Protein AF-A0A3D3NTH1-F1 (afdb_monomer)

pLDDT: mean 88.34, std 8.54, range [49.28, 98.31]

Mean predicted aligned error: 6.74 Å

Solvent-accessible surface area (backbone atoms only — not comparable to full-atom values): 7329 Å² total; per-residue (Å²): 128,81,81,64,74,88,70,95,68,83,82,54,70,67,60,56,52,54,51,52,52,52,51,51,54,54,51,60,70,47,52,88,74,62,75,96,69,51,78,67,55,58,74,70,55,87,73,82,50,80,86,48,47,67,55,51,53,51,51,55,54,50,38,74,74,37,64,92,75,52,58,93,87,61,62,63,66,60,53,51,52,52,50,50,54,50,56,56,49,50,55,52,52,54,52,52,50,57,51,50,51,54,55,47,50,56,53,50,53,55,51,54,33,55,52,63,74,77,108

Radius of gyration: 22.85 Å; Cα contacts (8 Å, |Δi|>4): 18; chains: 1; bounding box: 52×38×61 Å

Secondary structure (DSSP, 8-state):
-----S---PPPHHHHHHHHHHHHHHHHHHGGG-----HHHHHHS----HHHHHHHHHHHHHHHH-GGGS-TT--HHHHHHHHHHHHHHHHHHHHHHHHHHHHHHHHHHHHHHHHHH--

Structure (mmCIF, N/CA/C/O backbone):
data_AF-A0A3D3NTH1-F1
#
_entry.id   AF-A0A3D3NTH1-F1
#
loop_
_atom_site.group_PDB
_atom_site.id
_atom_site.type_symbol
_atom_site.label_atom_id
_atom_site.label_alt_id
_atom_site.label_comp_id
_atom_site.label_asym_id
_atom_site.label_entity_id
_atom_site.label_seq_id
_atom_site.pdbx_PDB_ins_code
_atom_site.Cartn_x
_atom_site.Cartn_y
_atom_site.Cartn_z
_atom_site.occupancy
_atom_site.B_iso_or_equiv
_atom_site.auth_seq_id
_atom_site.auth_comp_id
_atom_site.auth_asym_id
_atom_site.auth_atom_id
_atom_site.pdbx_PDB_model_num
ATO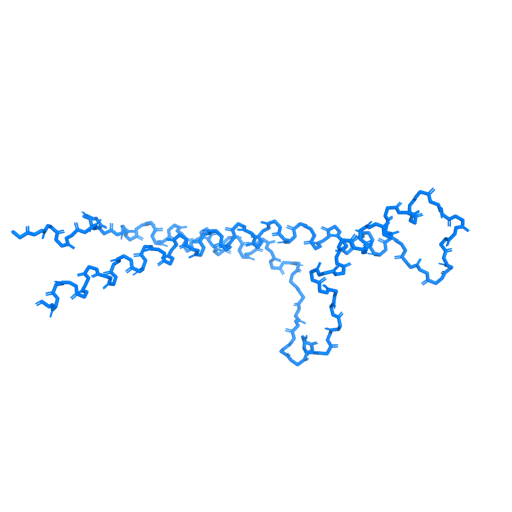M 1 N N . MET A 1 1 ? -26.630 24.682 25.381 1.00 49.28 1 MET A N 1
ATOM 2 C CA . MET A 1 1 ? -25.188 24.402 25.213 1.00 49.28 1 MET A CA 1
ATOM 3 C C . MET A 1 1 ? -24.987 23.919 23.786 1.00 49.28 1 MET A C 1
ATOM 5 O O . MET A 1 1 ? -25.920 23.298 23.280 1.00 49.28 1 MET A O 1
ATOM 9 N N . PRO A 1 2 ? -23.879 24.248 23.103 1.00 53.44 2 PRO A N 1
ATOM 10 C CA . PRO A 1 2 ? -23.610 23.666 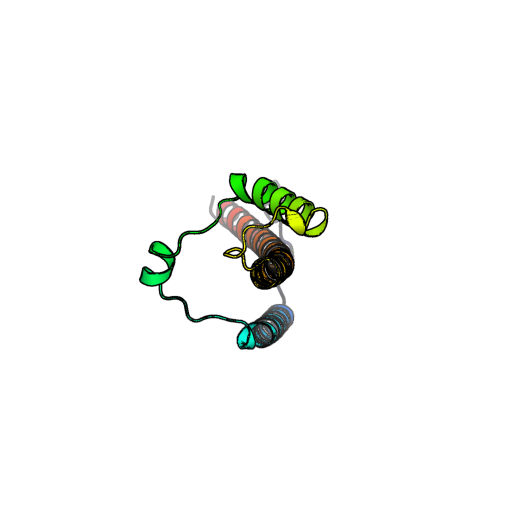21.792 1.00 53.44 2 PRO A CA 1
ATOM 11 C C . PRO A 1 2 ? -23.544 22.145 21.954 1.00 53.44 2 PRO A C 1
ATOM 13 O O . PRO A 1 2 ? -23.069 21.668 22.981 1.00 53.44 2 PRO A O 1
ATOM 16 N N . ASN A 1 3 ? -24.060 21.384 20.993 1.00 60.72 3 ASN A N 1
ATOM 17 C CA . ASN A 1 3 ? -23.986 19.930 21.055 1.00 60.72 3 ASN A CA 1
ATOM 18 C C . ASN A 1 3 ? -22.504 19.519 20.969 1.00 60.72 3 ASN A C 1
ATOM 20 O O . ASN A 1 3 ? -21.870 19.757 19.943 1.00 60.72 3 ASN A O 1
ATOM 24 N N . HIS A 1 4 ? -21.941 19.003 22.066 1.00 68.06 4 HIS A N 1
ATOM 25 C CA . HIS A 1 4 ? -20.542 18.557 22.129 1.00 68.06 4 HIS A CA 1
ATOM 26 C C . HIS A 1 4 ? -20.337 17.206 21.432 1.00 68.06 4 HIS A C 1
ATOM 28 O O . HIS A 1 4 ? -19.195 16.823 21.199 1.00 68.06 4 HIS A O 1
ATOM 34 N N . ASP A 1 5 ? -21.433 16.527 21.082 1.00 75.12 5 ASP A N 1
ATOM 35 C CA . ASP A 1 5 ? -21.421 15.258 20.371 1.00 75.12 5 ASP A CA 1
ATOM 36 C C . ASP A 1 5 ? -21.375 15.471 18.854 1.00 75.12 5 ASP A C 1
ATOM 38 O O . ASP A 1 5 ? -22.372 15.857 18.232 1.00 75.12 5 ASP A O 1
ATOM 42 N N . ARG A 1 6 ? -20.205 15.228 18.255 1.00 77.00 6 ARG A N 1
ATOM 43 C CA . ARG A 1 6 ? -20.029 15.175 16.799 1.00 77.00 6 ARG A CA 1
ATOM 44 C C . ARG A 1 6 ? -20.149 13.742 16.272 1.00 77.00 6 ARG A C 1
ATOM 46 O O . ARG A 1 6 ? -20.244 13.574 15.055 1.00 77.00 6 ARG A O 1
ATOM 53 N N . ILE A 1 7 ? -20.147 12.729 17.145 1.00 78.56 7 ILE A N 1
ATOM 54 C CA . ILE A 1 7 ? -20.133 11.303 16.797 1.00 78.56 7 ILE A CA 1
ATOM 55 C C . ILE A 1 7 ? -21.260 10.569 17.529 1.00 78.56 7 ILE A C 1
ATOM 57 O O . ILE A 1 7 ? -21.072 9.966 18.581 1.00 78.56 7 ILE A O 1
ATOM 61 N N . SER A 1 8 ? -22.428 10.501 16.898 1.00 68.81 8 SER A N 1
ATOM 62 C CA . SER A 1 8 ? -23.610 9.898 17.526 1.00 68.81 8 SER A CA 1
ATOM 63 C C . SER A 1 8 ? -23.712 8.367 17.392 1.00 68.81 8 SER A C 1
ATOM 65 O O . SER A 1 8 ? -24.790 7.808 17.596 1.00 68.81 8 SER A O 1
ATOM 67 N N . SER A 1 9 ? -22.634 7.661 17.022 1.00 80.31 9 SER A N 1
ATOM 68 C CA . SER A 1 9 ? -22.656 6.198 16.865 1.00 80.31 9 SER A CA 1
ATOM 69 C C . SER A 1 9 ? -21.323 5.528 17.189 1.00 80.31 9 SER A C 1
ATOM 71 O O . SER A 1 9 ? -20.278 5.929 16.678 1.00 80.31 9 SER A O 1
ATOM 73 N N . GLU A 1 10 ? -21.385 4.441 17.952 1.00 89.00 10 GLU A N 1
ATOM 74 C CA . GLU A 1 10 ? -20.257 3.536 18.170 1.00 89.00 10 GLU A CA 1
ATOM 75 C C . GLU A 1 10 ? -19.983 2.669 16.933 1.00 89.00 10 GLU A C 1
ATOM 77 O O . GLU A 1 10 ? -20.892 2.342 16.165 1.00 89.00 10 GLU A O 1
ATOM 82 N N . ILE A 1 11 ? -18.725 2.256 16.754 1.00 91.81 11 ILE A N 1
ATOM 83 C CA . ILE A 1 11 ? -18.352 1.292 15.713 1.00 91.81 11 ILE A CA 1
ATOM 84 C C . ILE A 1 11 ? -18.782 -0.107 16.181 1.00 91.81 11 ILE A C 1
ATOM 86 O O . ILE A 1 11 ? -18.264 -0.582 17.195 1.00 91.81 11 ILE A O 1
ATOM 90 N N . PRO A 1 12 ? -19.678 -0.810 15.460 1.00 96.44 12 PRO A N 1
ATOM 91 C CA . PRO A 1 12 ? -20.106 -2.145 15.861 1.00 96.44 12 PRO A CA 1
ATOM 92 C C . PRO A 1 12 ? -18.938 -3.136 15.885 1.00 96.44 12 PRO A C 1
ATOM 94 O O . PRO A 1 12 ? -18.101 -3.134 14.981 1.00 96.44 12 PRO A O 1
ATOM 97 N N . ALA A 1 13 ? -18.931 -4.054 16.857 1.00 96.12 13 ALA A N 1
ATOM 98 C CA . ALA A 1 13 ? -17.877 -5.066 16.990 1.00 96.12 13 ALA A CA 1
ATOM 99 C C . ALA A 1 13 ? -17.665 -5.883 15.700 1.00 96.12 13 ALA A C 1
ATOM 101 O O . ALA A 1 13 ? -16.527 -6.143 15.319 1.00 96.12 13 ALA A O 1
ATOM 102 N N . GLN A 1 14 ? -18.748 -6.203 14.980 1.00 96.50 14 GLN A N 1
ATOM 103 C CA . GLN A 1 14 ? -18.671 -6.913 13.701 1.00 96.50 14 GLN A CA 1
ATOM 104 C C . GLN A 1 14 ? -17.860 -6.144 12.646 1.00 96.50 14 GLN A C 1
ATOM 106 O O . GLN A 1 14 ? -17.097 -6.754 11.908 1.00 96.50 14 GLN A O 1
ATOM 111 N N . VAL A 1 15 ? -17.964 -4.810 12.601 1.00 96.81 15 VAL A N 1
ATOM 112 C CA . VAL A 1 15 ? -17.200 -3.981 11.651 1.00 96.81 15 VAL A CA 1
ATOM 113 C C . VAL A 1 15 ? -15.703 -4.056 11.951 1.00 96.81 15 VAL A C 1
ATOM 115 O O . VAL A 1 15 ? -14.897 -4.131 11.027 1.00 96.81 15 VAL A O 1
ATOM 118 N N . ILE A 1 16 ? -15.325 -4.082 13.233 1.00 96.75 16 ILE A N 1
ATOM 119 C CA . ILE A 1 16 ? -13.927 -4.240 13.661 1.00 96.75 16 ILE A CA 1
ATOM 120 C C . ILE A 1 16 ? -13.404 -5.625 13.264 1.00 96.75 16 ILE A C 1
ATOM 122 O O . ILE A 1 16 ? -12.308 -5.735 12.714 1.00 96.75 16 ILE A O 1
ATOM 126 N N . THR A 1 17 ? -14.191 -6.679 13.507 1.00 98.31 17 THR A N 1
ATOM 127 C CA . THR A 1 17 ? -13.852 -8.046 13.093 1.00 98.31 17 THR A CA 1
ATOM 128 C C . THR A 1 17 ? -13.654 -8.134 11.581 1.00 98.31 17 THR A C 1
ATOM 130 O O . THR A 1 17 ? -12.593 -8.569 11.140 1.00 98.31 17 THR A O 1
ATOM 133 N N . ASP A 1 18 ? -14.616 -7.651 10.794 1.00 98.19 18 ASP A N 1
ATOM 134 C C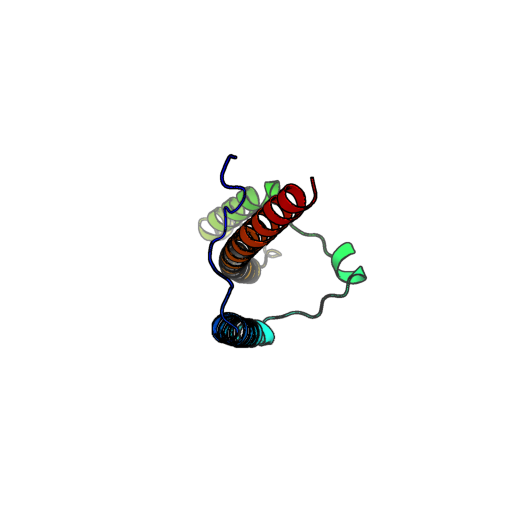A . ASP A 1 18 ? -14.557 -7.691 9.331 1.00 98.19 18 ASP A CA 1
ATOM 135 C C . ASP A 1 18 ? -13.365 -6.896 8.784 1.00 98.19 18 ASP A C 1
ATOM 137 O O . ASP A 1 18 ? -12.703 -7.336 7.842 1.00 98.19 18 ASP A O 1
ATOM 141 N N . PHE A 1 19 ? -13.069 -5.731 9.370 1.00 97.38 19 PHE A N 1
ATOM 142 C CA . PHE A 1 19 ? -11.908 -4.928 8.991 1.00 97.38 19 PHE A CA 1
ATOM 143 C C . PHE A 1 19 ? -10.601 -5.694 9.220 1.00 97.38 19 PHE A C 1
ATOM 145 O O . PHE A 1 19 ? -9.772 -5.776 8.314 1.00 97.38 19 PHE A O 1
ATOM 152 N N . ASN A 1 20 ? -10.436 -6.300 10.399 1.00 97.62 20 ASN A N 1
ATOM 153 C CA . ASN A 1 20 ? -9.237 -7.065 10.736 1.00 97.62 20 ASN A CA 1
ATOM 154 C C . ASN A 1 20 ? -9.072 -8.301 9.845 1.00 97.62 20 ASN A C 1
ATOM 156 O O . ASN A 1 20 ? -7.962 -8.576 9.394 1.00 97.62 20 ASN A O 1
ATOM 160 N N . THR A 1 21 ? -10.161 -9.014 9.545 1.00 98.31 21 THR A N 1
ATOM 161 C CA . THR A 1 21 ? -10.137 -10.153 8.617 1.00 98.31 21 THR A CA 1
ATOM 162 C C . THR A 1 21 ? -9.678 -9.717 7.229 1.00 98.31 21 THR A C 1
ATOM 164 O O . THR A 1 21 ? -8.735 -10.290 6.691 1.00 98.31 21 THR A O 1
ATOM 167 N N . LYS A 1 22 ? -10.267 -8.652 6.675 1.00 97.81 22 LYS A N 1
ATOM 168 C CA . LYS A 1 22 ? -9.899 -8.152 5.341 1.00 97.81 22 LYS A CA 1
ATOM 169 C C . LYS A 1 22 ? -8.473 -7.618 5.285 1.00 97.81 22 LYS A C 1
ATOM 171 O O . LYS A 1 22 ? -7.797 -7.788 4.275 1.00 97.81 22 LYS A O 1
ATOM 176 N N . LEU A 1 23 ? -8.004 -6.978 6.357 1.00 96.50 23 LEU A N 1
ATOM 177 C CA . LEU A 1 23 ? -6.618 -6.533 6.447 1.00 96.50 23 LEU A CA 1
ATOM 178 C C . LEU A 1 23 ? -5.661 -7.730 6.466 1.00 96.50 23 LEU A C 1
ATOM 180 O O . LEU A 1 23 ? -4.675 -7.722 5.736 1.00 96.50 23 LEU A O 1
ATOM 184 N N . ALA A 1 24 ? -5.963 -8.772 7.242 1.00 97.50 24 ALA A N 1
ATOM 185 C CA . ALA A 1 24 ? -5.155 -9.988 7.278 1.00 97.50 24 ALA A CA 1
ATOM 186 C C . ALA A 1 24 ? -5.108 -10.689 5.910 1.00 97.50 24 ALA A C 1
ATOM 188 O O . ALA A 1 24 ? -4.036 -11.092 5.465 1.00 97.50 24 ALA A O 1
ATOM 189 N N . GLU A 1 25 ? -6.242 -10.775 5.210 1.00 97.62 25 GLU A N 1
ATOM 190 C CA . GLU A 1 25 ? -6.313 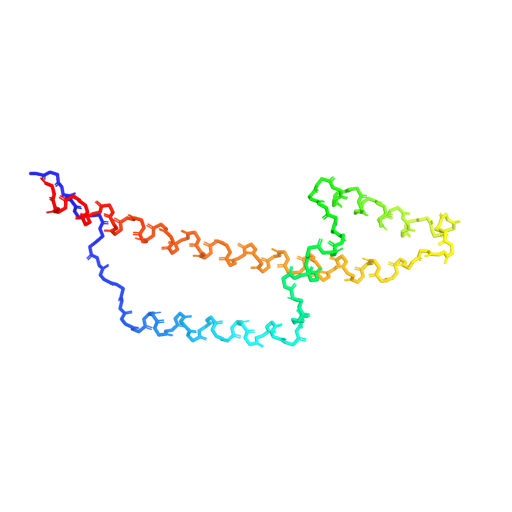-11.302 3.843 1.00 97.62 25 GLU A CA 1
ATOM 191 C C . GLU A 1 25 ? -5.479 -10.464 2.862 1.00 97.62 25 GLU A C 1
ATOM 193 O O . GLU A 1 25 ? -4.726 -11.019 2.064 1.00 97.62 25 GLU A O 1
ATOM 198 N N . ALA A 1 26 ? -5.551 -9.131 2.943 1.00 96.19 26 ALA A N 1
ATOM 199 C CA . ALA A 1 26 ? -4.755 -8.239 2.101 1.00 96.19 26 ALA A CA 1
ATOM 200 C C . ALA A 1 26 ? -3.245 -8.386 2.356 1.00 96.19 26 ALA A C 1
ATOM 202 O O . ALA A 1 26 ? -2.464 -8.419 1.405 1.00 96.19 26 ALA A O 1
ATOM 203 N N . LEU A 1 27 ? -2.836 -8.517 3.621 1.00 94.62 27 LEU A N 1
ATOM 204 C CA . LEU A 1 27 ? -1.440 -8.764 3.990 1.00 94.62 27 LEU A CA 1
ATOM 205 C C . LEU A 1 27 ? -0.960 -10.141 3.498 1.00 94.62 27 LEU A C 1
ATOM 207 O O . LEU A 1 27 ? 0.143 -10.258 2.969 1.00 94.62 27 LEU A O 1
ATOM 211 N N . ALA A 1 28 ? -1.804 -11.172 3.571 1.00 96.69 28 ALA A N 1
ATOM 212 C CA . ALA A 1 28 ? -1.474 -12.497 3.047 1.00 96.69 28 ALA A CA 1
ATOM 213 C C . ALA A 1 28 ? -1.250 -12.502 1.520 1.00 96.69 28 ALA A C 1
ATOM 215 O O . ALA A 1 28 ? -0.442 -13.283 1.022 1.00 96.69 28 ALA A O 1
ATOM 216 N N . LEU A 1 29 ? -1.924 -11.621 0.768 1.00 95.69 29 LEU A N 1
ATOM 217 C CA . LEU A 1 29 ? -1.733 -11.493 -0.684 1.00 95.69 29 LEU A CA 1
ATOM 218 C C . LEU A 1 29 ? -0.377 -10.885 -1.063 1.00 95.69 29 LEU A C 1
ATOM 220 O O . LEU A 1 29 ? 0.169 -11.235 -2.110 1.00 95.69 29 LEU A O 1
ATOM 224 N N . ILE A 1 30 ? 0.156 -9.969 -0.249 1.00 93.19 30 ILE A N 1
ATOM 225 C CA . ILE A 1 30 ? 1.447 -9.319 -0.528 1.00 93.19 30 ILE A CA 1
ATOM 226 C C . ILE A 1 30 ? 2.634 -10.122 0.005 1.00 93.19 30 ILE A C 1
ATOM 228 O O . ILE A 1 30 ? 3.725 -10.002 -0.548 1.00 93.19 30 ILE A O 1
ATOM 232 N N . GLN A 1 31 ? 2.410 -10.979 1.005 1.00 93.19 31 GLN A N 1
ATOM 233 C CA . GLN A 1 31 ? 3.437 -11.771 1.682 1.00 93.19 31 GLN A CA 1
ATOM 234 C C . GLN A 1 31 ? 4.411 -12.509 0.735 1.00 93.19 31 GLN A C 1
ATOM 236 O O . GLN A 1 31 ? 5.614 -12.462 0.985 1.00 93.19 31 GLN A O 1
ATOM 241 N N . PRO A 1 32 ? 3.983 -13.143 -0.380 1.00 94.31 32 PRO A N 1
ATOM 242 C CA . PRO A 1 32 ? 4.912 -13.822 -1.293 1.00 94.31 32 PRO A CA 1
ATOM 243 C C . PRO A 1 32 ? 5.885 -12.889 -2.031 1.00 94.31 32 PRO A C 1
ATOM 245 O O . PRO A 1 32 ? 6.829 -13.365 -2.657 1.00 94.31 32 PRO A O 1
ATOM 248 N N . TYR A 1 33 ? 5.627 -11.580 -2.011 1.00 92.12 33 TYR A N 1
ATOM 249 C CA . TYR A 1 33 ? 6.407 -10.547 -2.693 1.00 92.12 33 TYR A CA 1
ATOM 250 C C . TYR A 1 33 ? 7.197 -9.666 -1.718 1.00 92.12 33 TYR A C 1
ATOM 252 O O . TYR A 1 33 ? 7.814 -8.684 -2.152 1.00 92.12 33 TYR A O 1
ATOM 260 N N . GLU A 1 34 ? 7.152 -9.974 -0.421 1.00 88.25 34 GLU A N 1
ATOM 261 C CA . GLU A 1 34 ? 7.938 -9.298 0.603 1.00 88.25 34 GLU A CA 1
ATOM 262 C C . GLU A 1 34 ? 9.397 -9.755 0.530 1.00 88.25 34 GLU A C 1
ATOM 264 O O . GLU A 1 34 ? 9.695 -10.945 0.463 1.00 88.25 34 GLU A O 1
ATOM 269 N N . GLU A 1 35 ? 10.315 -8.791 0.554 1.00 88.19 35 GLU A N 1
ATOM 270 C CA . GLU A 1 35 ? 11.733 -9.065 0.769 1.00 88.19 35 GLU A CA 1
ATOM 271 C C . GLU A 1 35 ? 12.034 -8.780 2.239 1.00 88.19 35 GLU A C 1
ATOM 273 O O . GLU A 1 35 ? 11.680 -7.713 2.752 1.00 88.19 35 GLU A O 1
ATOM 278 N N . ASN A 1 36 ? 12.707 -9.706 2.917 1.00 85.56 36 ASN A N 1
ATOM 279 C CA . ASN A 1 36 ? 13.191 -9.450 4.267 1.00 85.56 36 ASN A CA 1
ATOM 280 C C . ASN A 1 36 ? 14.353 -8.458 4.189 1.00 85.56 36 ASN A C 1
ATOM 282 O O . ASN A 1 36 ? 15.449 -8.824 3.776 1.00 85.56 36 ASN A O 1
ATOM 286 N N . ILE A 1 37 ? 14.093 -7.211 4.578 1.00 89.12 37 ILE A N 1
ATOM 287 C CA . ILE A 1 37 ? 15.098 -6.153 4.681 1.00 89.12 37 ILE A CA 1
ATOM 288 C C . ILE A 1 37 ? 15.171 -5.735 6.147 1.00 89.12 37 ILE A C 1
ATOM 290 O O . ILE A 1 37 ? 14.185 -5.265 6.722 1.00 89.12 37 ILE A O 1
ATOM 294 N N . THR A 1 38 ? 16.338 -5.908 6.756 1.00 89.94 38 THR A N 1
ATOM 295 C CA . THR A 1 38 ? 16.627 -5.425 8.110 1.00 89.94 38 THR A CA 1
ATOM 296 C C . THR A 1 38 ? 16.689 -3.896 8.159 1.00 89.94 38 THR A C 1
ATOM 298 O O . THR A 1 38 ? 16.821 -3.206 7.143 1.00 89.94 38 THR A O 1
ATOM 301 N N . SER A 1 39 ? 16.594 -3.329 9.362 1.00 88.88 39 SER A N 1
ATOM 302 C CA . SER A 1 39 ? 16.708 -1.877 9.544 1.00 88.88 39 SER A CA 1
ATOM 303 C C . SER A 1 39 ? 18.080 -1.355 9.111 1.00 88.88 39 SER A C 1
ATOM 305 O O . SER A 1 39 ? 18.171 -0.248 8.583 1.00 88.88 39 SER A O 1
ATOM 307 N N . GLU A 1 40 ? 19.125 -2.153 9.317 1.00 90.50 40 GLU A N 1
ATOM 308 C CA . GLU A 1 40 ? 20.508 -1.879 8.940 1.00 90.50 40 GLU A CA 1
ATOM 309 C C . GLU A 1 40 ? 20.671 -1.907 7.416 1.00 90.50 40 GLU A C 1
ATOM 311 O O . GLU A 1 40 ? 21.096 -0.913 6.828 1.00 90.50 40 GLU A O 1
ATOM 316 N N . GLU A 1 41 ? 20.224 -2.978 6.751 1.00 89.31 41 GLU A N 1
ATOM 317 C CA . GLU A 1 41 ? 20.267 -3.083 5.284 1.00 89.31 41 GLU A CA 1
ATOM 318 C C . GLU A 1 41 ? 19.505 -1.935 4.618 1.00 89.31 41 GLU A C 1
ATOM 320 O O . GLU A 1 41 ? 19.962 -1.361 3.629 1.00 89.31 41 GLU A O 1
ATOM 325 N N . ARG A 1 42 ? 18.367 -1.524 5.188 1.00 89.00 42 ARG A N 1
ATOM 326 C CA . ARG A 1 42 ? 17.588 -0.398 4.664 1.00 89.00 42 ARG A CA 1
ATOM 327 C C . ARG A 1 42 ? 18.375 0.913 4.640 1.00 89.00 42 ARG A C 1
ATOM 329 O O . ARG A 1 42 ? 18.139 1.731 3.753 1.00 89.00 42 ARG A O 1
ATOM 336 N N . GLN A 1 43 ? 19.267 1.133 5.604 1.00 88.12 43 GLN A N 1
ATOM 337 C CA . GLN A 1 43 ? 20.097 2.341 5.667 1.00 88.12 43 GLN A CA 1
ATOM 338 C C . GLN A 1 43 ? 21.226 2.317 4.632 1.00 88.12 43 GLN A C 1
ATOM 340 O O . GLN A 1 43 ? 21.641 3.373 4.153 1.00 88.12 43 GLN A O 1
ATOM 345 N N . GLU A 1 44 ? 21.703 1.128 4.266 1.00 90.44 44 GLU A N 1
ATOM 346 C CA . GLU A 1 44 ? 22.781 0.942 3.293 1.00 90.44 44 GLU A CA 1
ATOM 347 C C . GLU A 1 44 ? 22.281 0.918 1.838 1.00 90.44 44 GLU A C 1
ATOM 349 O O . GLU A 1 44 ? 23.021 1.282 0.916 1.00 90.44 44 GLU A O 1
ATOM 354 N N . ILE A 1 45 ? 21.015 0.544 1.610 1.00 88.50 45 ILE A N 1
ATOM 355 C CA . ILE A 1 45 ? 20.402 0.528 0.278 1.00 88.50 45 ILE A CA 1
ATOM 356 C C . ILE A 1 45 ? 20.281 1.956 -0.266 1.00 88.50 45 ILE A C 1
ATOM 358 O O . ILE A 1 45 ? 19.463 2.774 0.167 1.00 88.50 45 ILE A O 1
ATOM 362 N N . ARG A 1 46 ? 21.056 2.244 -1.316 1.00 85.44 46 ARG A N 1
ATOM 363 C CA . ARG A 1 46 ? 20.892 3.469 -2.103 1.00 85.44 46 ARG A CA 1
ATOM 364 C C . ARG A 1 46 ? 19.582 3.397 -2.874 1.00 85.44 46 ARG A C 1
ATOM 366 O O . ARG A 1 46 ? 19.421 2.561 -3.758 1.00 85.44 46 ARG A O 1
ATOM 373 N N . SER A 1 47 ? 18.666 4.308 -2.570 1.00 85.00 47 SER A N 1
ATOM 374 C CA . SER A 1 47 ? 17.399 4.433 -3.286 1.00 85.00 47 SER A CA 1
ATOM 375 C C . SER A 1 47 ? 17.370 5.673 -4.173 1.00 85.00 47 SER A C 1
ATOM 377 O O . SER A 1 47 ? 18.082 6.658 -3.959 1.00 85.00 47 SER A O 1
ATOM 379 N N . ILE A 1 48 ? 16.520 5.619 -5.194 1.00 81.81 48 ILE A N 1
ATOM 380 C CA . ILE A 1 48 ? 16.214 6.769 -6.037 1.00 81.81 48 ILE A CA 1
ATOM 381 C C . ILE A 1 48 ? 15.123 7.566 -5.327 1.00 81.81 48 ILE A C 1
ATOM 383 O O . ILE A 1 48 ? 13.991 7.104 -5.190 1.00 81.81 48 ILE A O 1
ATOM 387 N N . GLY A 1 49 ? 15.464 8.770 -4.871 1.00 81.31 49 GLY A N 1
ATOM 388 C CA . GLY A 1 49 ? 14.494 9.665 -4.246 1.00 81.31 49 GLY A CA 1
ATOM 389 C C . GLY A 1 49 ? 13.417 10.163 -5.228 1.00 81.31 49 GLY A C 1
ATOM 390 O O . GLY A 1 49 ? 13.570 10.048 -6.451 1.00 81.31 49 GLY A O 1
ATOM 391 N N . PRO A 1 50 ? 12.348 10.804 -4.722 1.00 77.81 50 PRO A N 1
ATOM 392 C CA . PRO A 1 50 ? 11.246 11.305 -5.550 1.00 77.81 50 PRO A CA 1
ATOM 393 C C . PRO A 1 50 ? 11.709 12.230 -6.685 1.00 77.81 50 PRO A C 1
ATOM 395 O O . PRO A 1 50 ? 11.235 12.124 -7.813 1.00 77.81 50 PRO A O 1
ATOM 398 N N . ALA A 1 51 ? 12.706 13.080 -6.419 1.00 78.12 51 ALA A N 1
ATOM 399 C CA . ALA A 1 51 ? 13.233 14.036 -7.393 1.00 78.12 51 ALA A CA 1
ATOM 400 C C . ALA A 1 51 ? 13.896 13.369 -8.615 1.00 78.12 51 ALA A C 1
ATOM 402 O O . ALA A 1 51 ? 13.877 13.922 -9.713 1.00 78.12 51 ALA A O 1
ATOM 403 N N . LEU A 1 52 ? 14.468 12.174 -8.438 1.00 83.44 52 LEU A N 1
ATOM 404 C CA . LEU A 1 52 ? 15.177 11.444 -9.493 1.00 83.44 52 LEU A CA 1
ATOM 405 C C . LEU A 1 52 ? 14.287 10.420 -10.211 1.00 83.44 52 LEU A C 1
ATOM 407 O O . LEU A 1 52 ? 14.644 9.948 -11.289 1.00 83.44 52 LEU A O 1
ATOM 411 N N . THR A 1 53 ? 13.105 10.121 -9.666 1.00 85.19 53 THR A N 1
ATOM 412 C CA . THR A 1 53 ? 12.157 9.159 -10.247 1.00 85.19 53 THR A CA 1
ATOM 413 C C . THR A 1 53 ? 11.708 9.577 -11.649 1.00 85.19 53 THR A C 1
ATOM 415 O O . THR A 1 53 ? 11.807 8.785 -12.584 1.00 85.19 5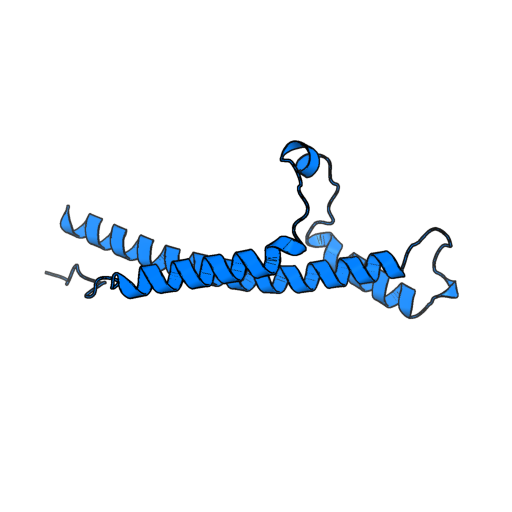3 THR A O 1
ATOM 418 N N . ALA A 1 54 ? 11.317 10.842 -11.830 1.00 84.69 54 ALA A N 1
ATOM 419 C CA . ALA A 1 54 ? 10.894 11.352 -13.136 1.00 84.69 54 ALA A CA 1
ATOM 420 C C . ALA A 1 54 ? 12.036 11.368 -14.170 1.00 84.69 54 ALA A C 1
ATOM 422 O O . ALA A 1 54 ? 11.803 11.238 -15.371 1.00 84.69 54 ALA A O 1
ATOM 423 N N . TRP A 1 55 ? 13.283 11.548 -13.721 1.00 86.31 55 TRP A N 1
ATOM 424 C CA . TRP A 1 55 ? 14.446 11.465 -14.604 1.00 86.31 55 TRP A CA 1
ATOM 425 C C . TRP A 1 55 ? 14.696 10.021 -15.050 1.00 86.31 55 TRP A C 1
ATOM 427 O O . TRP A 1 55 ? 14.814 9.781 -16.249 1.00 86.31 55 TRP A O 1
ATOM 437 N N . MET A 1 56 ? 14.666 9.062 -14.120 1.00 86.94 56 MET A N 1
ATOM 438 C CA . MET A 1 56 ? 14.808 7.634 -14.423 1.00 86.94 56 MET A CA 1
ATOM 439 C C . MET A 1 56 ? 13.755 7.149 -15.430 1.00 86.94 56 MET A C 1
ATOM 441 O O . MET A 1 56 ? 14.074 6.409 -16.356 1.00 86.94 56 MET A O 1
ATOM 445 N N . GLU A 1 57 ? 12.508 7.597 -15.290 1.00 86.38 57 GLU A N 1
ATOM 446 C CA . GLU A 1 57 ? 11.432 7.259 -16.227 1.00 86.38 57 GLU A CA 1
ATOM 447 C C . GLU A 1 57 ? 11.730 7.728 -17.648 1.00 86.38 57 GLU A C 1
ATOM 449 O O . GLU A 1 57 ? 11.580 6.962 -18.599 1.00 86.38 57 GLU A O 1
ATOM 454 N N . ARG A 1 58 ? 12.225 8.961 -17.796 1.00 86.62 58 ARG A N 1
ATOM 455 C CA . ARG A 1 58 ? 12.652 9.480 -19.099 1.00 86.62 58 ARG A CA 1
ATOM 456 C C . ARG A 1 58 ? 13.831 8.694 -19.662 1.00 86.62 58 ARG A C 1
ATOM 458 O O . ARG A 1 58 ? 13.837 8.413 -20.857 1.00 86.62 58 ARG A O 1
ATOM 465 N N . CYS A 1 59 ? 14.792 8.309 -18.823 1.00 85.56 59 CYS A N 1
ATOM 466 C CA . CYS A 1 59 ? 15.917 7.477 -19.244 1.00 85.56 59 CYS A CA 1
ATOM 467 C C . CYS A 1 59 ? 15.456 6.115 -19.776 1.00 85.56 59 CYS A C 1
ATOM 469 O O . CYS A 1 59 ? 15.944 5.690 -20.818 1.00 85.56 59 CYS A O 1
ATOM 471 N N . LEU A 1 60 ? 14.492 5.467 -19.115 1.00 86.75 60 LEU A N 1
ATOM 472 C CA . LEU A 1 60 ? 13.945 4.177 -19.552 1.00 86.75 60 LEU A CA 1
ATOM 473 C C . LEU A 1 60 ? 13.125 4.281 -20.844 1.00 86.75 60 LEU A C 1
ATOM 475 O O . LEU A 1 60 ? 13.195 3.401 -21.698 1.00 86.75 60 LEU A O 1
ATOM 479 N N . ILE A 1 61 ? 12.370 5.367 -21.023 1.00 86.81 61 ILE A N 1
ATOM 480 C CA . ILE A 1 61 ? 11.656 5.625 -22.282 1.00 86.81 61 ILE A CA 1
ATOM 481 C C . ILE A 1 61 ? 12.658 5.839 -23.420 1.00 86.81 61 ILE A C 1
ATOM 483 O O . ILE A 1 61 ? 12.517 5.254 -24.493 1.00 86.81 61 ILE A O 1
ATOM 487 N N . HIS A 1 62 ? 13.680 6.664 -23.186 1.00 85.94 62 HIS A N 1
ATOM 488 C CA . HIS A 1 62 ? 14.677 6.981 -24.201 1.00 85.94 62 HIS A CA 1
ATOM 489 C C . HIS A 1 62 ? 15.514 5.759 -24.596 1.00 85.94 62 HIS A C 1
ATOM 491 O O . HIS A 1 62 ? 15.766 5.558 -25.785 1.00 85.94 62 HIS A O 1
ATOM 497 N N . SER A 1 63 ? 15.902 4.922 -23.625 1.00 85.38 63 SER A N 1
ATOM 498 C CA . SER A 1 63 ? 16.640 3.687 -23.893 1.00 85.38 63 SER A CA 1
ATOM 499 C C . SER A 1 63 ? 15.814 2.728 -24.755 1.00 85.38 63 SER A C 1
ATOM 501 O O . SER A 1 63 ? 16.309 2.247 -25.770 1.00 85.38 63 SER A O 1
ATOM 503 N N . ALA A 1 64 ? 14.526 2.541 -24.449 1.00 84.31 64 ALA A N 1
ATOM 504 C CA . ALA A 1 64 ? 13.632 1.709 -25.255 1.00 84.31 64 ALA A CA 1
ATOM 505 C C . ALA A 1 64 ? 13.470 2.215 -26.703 1.00 84.31 64 ALA A C 1
ATOM 507 O O . ALA A 1 64 ? 13.352 1.417 -27.631 1.00 84.31 64 ALA A O 1
ATOM 508 N N . GLN A 1 65 ? 13.475 3.536 -26.905 1.00 86.94 65 GLN A N 1
ATOM 509 C CA . GLN A 1 65 ? 13.352 4.159 -28.228 1.00 86.94 65 GLN A CA 1
ATOM 510 C C . GLN A 1 65 ? 14.660 4.159 -29.023 1.00 86.94 65 GLN A C 1
ATOM 512 O O . GLN A 1 65 ? 14.622 4.223 -30.251 1.00 86.94 65 GLN A O 1
ATOM 517 N N . THR A 1 66 ? 15.806 4.075 -28.342 1.00 87.56 66 THR A N 1
ATOM 518 C CA . THR A 1 66 ? 17.125 4.168 -28.979 1.00 87.56 66 THR A CA 1
ATOM 519 C C . THR A 1 66 ? 18.073 3.058 -28.507 1.00 87.56 66 THR A C 1
ATOM 521 O O . THR A 1 66 ? 19.096 3.346 -27.882 1.00 87.56 66 THR A O 1
ATOM 524 N N . PRO A 1 67 ? 17.794 1.775 -28.826 1.00 80.50 67 PRO A N 1
ATOM 525 C CA . PRO A 1 67 ? 18.559 0.649 -28.285 1.00 80.50 67 PRO A CA 1
ATOM 526 C C . PRO A 1 67 ? 20.058 0.704 -28.608 1.00 80.50 67 PRO A C 1
ATOM 528 O O . PRO A 1 67 ? 20.878 0.290 -27.799 1.00 80.50 67 PRO A O 1
ATOM 531 N N . GLY A 1 68 ? 20.428 1.271 -29.763 1.00 82.81 68 GLY A N 1
ATOM 532 C CA . GLY A 1 68 ? 21.825 1.400 -30.196 1.00 82.81 68 GLY A CA 1
ATOM 533 C C . GLY A 1 68 ? 22.667 2.410 -29.405 1.00 82.81 68 GLY A C 1
ATOM 534 O O . GLY A 1 68 ? 23.868 2.488 -29.635 1.00 82.81 68 GLY A O 1
ATOM 535 N N . LEU A 1 69 ? 22.059 3.188 -28.501 1.00 82.12 69 LEU A N 1
ATOM 536 C CA . LEU A 1 69 ? 22.756 4.118 -27.601 1.00 82.12 69 LEU A CA 1
ATOM 537 C C . LEU A 1 69 ? 22.808 3.616 -26.151 1.00 82.12 69 LEU A C 1
ATOM 539 O O . LEU A 1 69 ? 23.341 4.303 -25.278 1.00 82.12 69 LEU A O 1
ATOM 543 N N . ILE A 1 70 ? 22.245 2.437 -25.875 1.00 82.38 70 ILE A N 1
ATOM 544 C CA . ILE A 1 70 ? 22.328 1.814 -24.558 1.00 82.38 70 ILE A CA 1
ATOM 545 C C . ILE A 1 70 ? 23.731 1.225 -24.393 1.00 82.38 70 ILE A C 1
ATOM 547 O O . ILE A 1 70 ? 24.203 0.472 -25.241 1.00 82.38 70 ILE A O 1
ATOM 551 N N . SER A 1 71 ? 24.393 1.559 -23.286 1.00 81.38 71 SER A N 1
ATOM 552 C CA . SER A 1 71 ? 25.660 0.925 -22.914 1.00 81.38 71 SER A CA 1
ATOM 553 C C . SER A 1 71 ? 25.459 -0.572 -22.677 1.00 81.38 71 SER A C 1
ATOM 555 O O . SER A 1 71 ? 24.499 -0.961 -22.015 1.00 81.38 71 SER A O 1
ATOM 557 N N . GLU A 1 72 ? 26.393 -1.407 -23.133 1.00 81.56 72 GLU A N 1
ATOM 558 C CA . GLU A 1 72 ? 26.348 -2.870 -22.962 1.00 81.56 72 GLU A CA 1
ATOM 559 C C . GLU A 1 72 ? 26.257 -3.310 -21.488 1.00 81.56 72 GLU A C 1
ATOM 561 O O . GLU A 1 72 ? 25.802 -4.410 -21.190 1.00 81.56 72 GLU A O 1
ATOM 566 N N . TYR A 1 73 ? 26.644 -2.437 -20.552 1.00 81.50 73 TYR A N 1
ATOM 567 C CA . TYR A 1 73 ? 26.569 -2.690 -19.111 1.00 81.50 73 TYR A CA 1
ATOM 568 C C . TYR A 1 73 ? 25.199 -2.375 -18.484 1.00 81.50 73 TYR A C 1
ATOM 570 O O . TYR A 1 73 ? 25.022 -2.572 -17.282 1.00 81.50 73 TYR A O 1
ATOM 578 N N . MET A 1 74 ? 24.237 -1.846 -19.246 1.00 83.75 74 MET A N 1
ATOM 579 C CA . MET A 1 74 ? 22.914 -1.497 -18.727 1.00 83.75 74 MET A CA 1
ATOM 580 C C . MET A 1 74 ? 21.926 -2.658 -18.884 1.00 83.75 74 MET A C 1
ATOM 582 O O . MET A 1 74 ? 21.535 -3.010 -19.995 1.00 83.75 74 MET A O 1
ATOM 586 N N . ASP A 1 75 ? 21.424 -3.182 -17.763 1.00 87.56 75 ASP A N 1
ATOM 587 C CA . ASP A 1 75 ? 20.302 -4.128 -17.759 1.00 87.56 75 ASP A CA 1
ATOM 588 C C . ASP A 1 75 ? 18.955 -3.391 -17.888 1.00 87.56 75 ASP A C 1
ATOM 590 O O . ASP A 1 75 ? 18.257 -3.101 -16.911 1.00 87.56 75 ASP A O 1
ATOM 594 N N . ALA A 1 76 ? 18.588 -3.057 -19.127 1.00 83.81 76 ALA A N 1
ATOM 595 C CA . ALA A 1 76 ? 17.325 -2.385 -19.429 1.00 83.81 76 ALA A CA 1
ATOM 596 C C . ALA A 1 76 ? 16.089 -3.235 -19.069 1.00 83.81 76 ALA A C 1
ATOM 598 O O . ALA A 1 76 ? 15.045 -2.686 -18.692 1.00 83.81 76 ALA A O 1
ATOM 599 N N . ALA A 1 77 ? 16.195 -4.565 -19.159 1.00 86.19 77 ALA A N 1
ATOM 600 C CA . ALA A 1 77 ? 15.101 -5.474 -18.834 1.00 86.19 77 ALA A CA 1
ATOM 601 C C . ALA A 1 77 ? 14.854 -5.514 -17.318 1.00 86.19 77 ALA A C 1
ATOM 603 O O . ALA A 1 77 ? 13.714 -5.336 -16.878 1.00 86.19 77 ALA A O 1
ATOM 604 N N . GLY A 1 78 ? 15.917 -5.659 -16.521 1.00 90.38 78 GLY A N 1
ATOM 605 C CA . GLY A 1 78 ? 15.861 -5.583 -15.062 1.00 90.38 78 GLY A CA 1
ATOM 606 C C . GLY A 1 78 ? 15.301 -4.250 -14.575 1.00 90.38 78 GLY A C 1
ATOM 607 O O . GLY A 1 78 ? 14.347 -4.231 -13.797 1.00 90.38 78 GLY A O 1
ATOM 608 N N . ALA A 1 79 ? 15.787 -3.135 -15.127 1.00 88.62 79 ALA A N 1
ATOM 609 C CA . ALA A 1 79 ? 15.298 -1.808 -14.759 1.00 88.62 79 ALA A CA 1
ATOM 610 C C . ALA A 1 79 ? 13.799 -1.608 -15.074 1.00 88.62 79 ALA A C 1
ATOM 612 O O . ALA A 1 79 ? 13.069 -0.991 -14.295 1.00 88.62 79 ALA A O 1
ATOM 613 N N . THR A 1 80 ? 13.308 -2.168 -16.185 1.00 89.12 80 THR A N 1
ATOM 614 C CA . THR A 1 80 ? 11.880 -2.117 -16.550 1.00 89.12 80 THR A CA 1
ATOM 615 C C . THR A 1 80 ? 11.017 -2.963 -15.610 1.00 89.12 80 THR A C 1
ATOM 617 O O . THR A 1 80 ? 9.944 -2.521 -15.180 1.00 89.12 80 THR A O 1
ATOM 620 N N . LYS A 1 81 ? 11.486 -4.164 -15.251 1.00 92.69 81 LYS A N 1
ATOM 621 C CA . LYS A 1 81 ? 10.830 -5.049 -14.278 1.00 92.69 81 LYS A CA 1
ATOM 622 C C . LYS A 1 81 ? 10.707 -4.367 -12.911 1.00 92.69 81 LYS A C 1
ATOM 624 O O . LYS A 1 81 ? 9.613 -4.321 -12.350 1.00 92.69 81 LYS A O 1
ATOM 629 N N . ASP A 1 82 ? 11.790 -3.776 -12.413 1.00 91.75 82 ASP A N 1
ATOM 630 C CA . ASP A 1 82 ? 11.813 -3.150 -11.087 1.00 91.75 82 ASP A CA 1
ATOM 631 C C . ASP A 1 82 ? 10.987 -1.860 -11.043 1.00 91.75 82 ASP A C 1
ATOM 633 O O . ASP A 1 82 ? 10.258 -1.625 -10.077 1.00 91.75 82 ASP A O 1
ATOM 637 N N . LYS A 1 83 ? 10.997 -1.064 -12.124 1.00 89.94 83 LYS A N 1
ATOM 638 C CA . LYS A 1 83 ? 10.063 0.061 -12.283 1.00 89.94 83 LYS A CA 1
ATOM 639 C C . LYS A 1 83 ? 8.613 -0.415 -12.187 1.00 89.94 83 LYS A C 1
ATOM 641 O O . LYS A 1 83 ? 7.819 0.186 -11.469 1.00 89.94 83 LYS A O 1
ATOM 646 N N . THR A 1 84 ? 8.269 -1.485 -12.900 1.00 91.25 84 THR A N 1
ATOM 647 C CA . THR A 1 84 ? 6.905 -2.030 -12.902 1.00 91.25 84 THR A CA 1
ATOM 648 C C . THR A 1 84 ? 6.490 -2.471 -11.498 1.00 91.25 84 THR A C 1
ATOM 650 O O . THR A 1 84 ? 5.421 -2.076 -11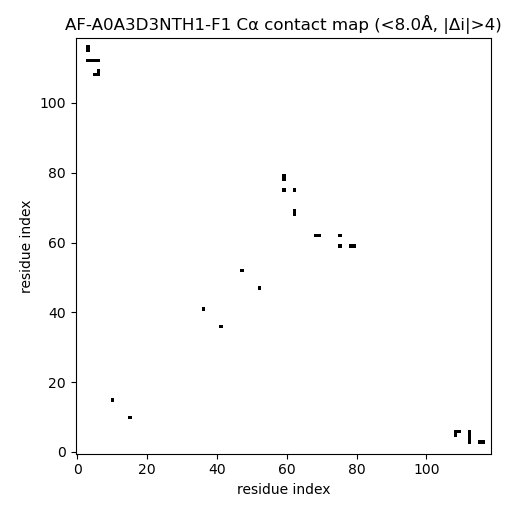.034 1.00 91.25 84 THR A O 1
ATOM 653 N N . ARG A 1 85 ? 7.363 -3.201 -10.785 1.00 92.00 85 ARG A N 1
ATOM 654 C CA . ARG A 1 85 ? 7.140 -3.601 -9.383 1.00 92.00 85 ARG A CA 1
ATOM 655 C C . ARG A 1 85 ? 6.910 -2.381 -8.486 1.00 92.00 85 ARG A C 1
ATOM 657 O O . ARG A 1 85 ? 5.943 -2.351 -7.729 1.00 92.00 85 ARG A O 1
ATOM 664 N N . ARG A 1 86 ? 7.760 -1.353 -8.594 1.00 91.12 86 ARG A N 1
ATOM 665 C CA . ARG A 1 86 ? 7.633 -0.102 -7.827 1.00 91.12 86 ARG A CA 1
ATOM 666 C C . ARG A 1 86 ? 6.287 0.581 -8.070 1.00 91.12 86 ARG A C 1
ATOM 668 O O . ARG A 1 86 ? 5.636 0.986 -7.112 1.00 91.12 86 ARG A O 1
ATOM 675 N N . ASP A 1 87 ? 5.874 0.716 -9.326 1.00 90.31 87 ASP A N 1
ATOM 676 C CA . ASP A 1 87 ? 4.640 1.425 -9.680 1.00 90.31 87 ASP A CA 1
ATOM 677 C C . ASP A 1 87 ? 3.393 0.674 -9.183 1.00 90.31 87 ASP A C 1
ATOM 679 O O . ASP A 1 87 ? 2.466 1.296 -8.662 1.00 90.31 87 ASP A O 1
ATOM 683 N N . GLN A 1 88 ? 3.397 -0.661 -9.262 1.00 92.12 88 GLN A N 1
ATOM 684 C CA . GLN A 1 88 ? 2.337 -1.508 -8.702 1.00 92.12 88 GLN A CA 1
ATOM 685 C C . GLN A 1 88 ? 2.213 -1.326 -7.183 1.00 92.12 88 GLN A C 1
ATOM 687 O O . GLN A 1 88 ? 1.120 -1.073 -6.676 1.00 92.12 88 GLN A O 1
ATOM 692 N N . VAL A 1 89 ? 3.335 -1.392 -6.457 1.00 92.88 89 VAL A N 1
ATOM 693 C CA . VAL A 1 89 ? 3.353 -1.231 -4.994 1.00 92.88 89 VAL A CA 1
ATOM 694 C C . VAL A 1 89 ? 2.984 0.198 -4.580 1.00 92.88 89 VAL A C 1
ATOM 696 O O . VAL A 1 89 ? 2.263 0.381 -3.603 1.00 92.88 89 VAL A O 1
ATOM 699 N N . SER A 1 90 ? 3.392 1.216 -5.341 1.00 91.50 90 SER A N 1
ATOM 700 C CA . SER A 1 90 ? 3.026 2.620 -5.093 1.00 91.50 90 SER A CA 1
ATOM 701 C C . SER A 1 90 ? 1.504 2.836 -5.075 1.00 91.50 90 SER A C 1
ATOM 703 O O . SER A 1 90 ? 0.973 3.549 -4.214 1.00 91.50 90 SER A O 1
ATOM 705 N N . GLY A 1 91 ? 0.776 2.162 -5.972 1.00 91.31 91 GLY A N 1
ATOM 706 C CA . GLY A 1 91 ? -0.688 2.187 -5.983 1.00 91.31 91 GLY A CA 1
ATOM 707 C C . GLY A 1 91 ? -1.300 1.595 -4.709 1.00 91.31 91 GLY A C 1
ATOM 708 O O . GLY A 1 91 ? -2.208 2.192 -4.131 1.00 91.31 91 GLY A O 1
ATOM 709 N N . LEU A 1 92 ? -0.763 0.468 -4.233 1.00 94.81 92 LEU A N 1
ATOM 710 C CA . LEU A 1 92 ? -1.208 -0.178 -2.992 1.00 94.81 92 LEU A CA 1
ATOM 711 C C . LEU A 1 92 ? -0.913 0.689 -1.761 1.00 94.81 92 LEU A C 1
ATOM 713 O O . LEU A 1 92 ? -1.793 0.882 -0.924 1.00 94.81 92 LEU A O 1
ATOM 717 N N . ILE A 1 93 ? 0.283 1.284 -1.686 1.00 94.94 93 ILE A N 1
ATOM 718 C CA . ILE A 1 93 ? 0.659 2.224 -0.618 1.00 94.94 93 ILE A CA 1
ATOM 719 C C . ILE A 1 93 ? -0.341 3.380 -0.554 1.00 94.94 93 ILE A C 1
ATOM 721 O O . ILE A 1 93 ? -0.852 3.697 0.516 1.00 94.94 93 ILE A O 1
ATOM 725 N N . THR A 1 94 ? -0.678 3.970 -1.703 1.00 95.38 94 THR A N 1
ATOM 726 C CA . THR A 1 94 ? -1.638 5.082 -1.770 1.00 95.38 94 THR A CA 1
ATOM 727 C C . THR A 1 94 ? -3.007 4.696 -1.195 1.00 95.38 94 THR A C 1
ATOM 729 O O . THR A 1 94 ? -3.628 5.484 -0.481 1.00 95.38 94 THR A O 1
ATOM 732 N N . GLN A 1 95 ? -3.482 3.477 -1.468 1.00 93.94 95 GLN A N 1
ATOM 733 C CA . GLN A 1 95 ? -4.755 2.986 -0.932 1.00 93.94 95 GLN A CA 1
ATOM 734 C C . GLN A 1 95 ? -4.710 2.794 0.590 1.00 93.94 95 GLN A C 1
ATOM 736 O O . GLN A 1 95 ? -5.646 3.201 1.283 1.00 93.94 95 GLN A O 1
ATOM 741 N N . VAL A 1 96 ? -3.625 2.212 1.109 1.00 95.81 96 VAL A N 1
ATOM 742 C CA . VAL A 1 96 ? -3.439 1.978 2.550 1.00 95.81 96 VAL A CA 1
ATOM 743 C C . VAL A 1 96 ? -3.296 3.297 3.310 1.00 95.81 96 VAL A C 1
ATOM 745 O O . VAL A 1 96 ? -3.938 3.464 4.344 1.00 95.81 96 VAL A O 1
ATOM 748 N N . GLU A 1 97 ? -2.549 4.269 2.783 1.00 97.31 97 GLU A N 1
ATOM 749 C CA . GLU A 1 97 ? -2.450 5.607 3.382 1.00 97.31 97 GLU A CA 1
ATOM 750 C C . GLU A 1 97 ? -3.808 6.322 3.407 1.00 97.31 97 GLU A C 1
ATOM 752 O O . GLU A 1 97 ? -4.190 6.901 4.423 1.00 97.31 97 GLU A O 1
ATOM 757 N N . GLY A 1 98 ? -4.603 6.212 2.338 1.00 96.25 98 GLY A N 1
ATOM 758 C CA . GLY A 1 98 ? -5.965 6.750 2.327 1.00 96.25 98 GLY A CA 1
ATOM 759 C C . GLY A 1 98 ? -6.876 6.113 3.384 1.00 96.25 98 GLY A C 1
ATOM 760 O O . GLY A 1 98 ? -7.690 6.803 4.000 1.00 96.25 98 GLY A O 1
ATOM 761 N N . ALA A 1 99 ? -6.745 4.805 3.627 1.00 95.50 99 ALA A N 1
ATOM 762 C CA . ALA A 1 99 ? -7.460 4.130 4.710 1.00 95.50 99 ALA A CA 1
ATOM 763 C C . ALA A 1 99 ? -6.959 4.578 6.094 1.00 95.50 99 ALA A C 1
ATOM 765 O O . ALA A 1 99 ? -7.770 4.853 6.980 1.00 95.50 99 ALA A O 1
ATOM 766 N N . ARG A 1 100 ? -5.638 4.708 6.262 1.00 97.38 100 ARG A N 1
ATOM 767 C CA . ARG A 1 100 ? -4.990 5.180 7.491 1.00 97.38 100 ARG A CA 1
ATOM 768 C C . ARG A 1 100 ? -5.461 6.579 7.884 1.00 97.38 100 ARG A C 1
ATOM 770 O O . ARG A 1 100 ? -5.818 6.775 9.042 1.00 97.38 100 ARG A O 1
ATOM 777 N N . GLU A 1 101 ? -5.511 7.528 6.950 1.00 98.00 101 GLU A N 1
ATOM 778 C CA . GLU A 1 101 ? -5.968 8.892 7.253 1.00 98.00 101 GLU A CA 1
ATOM 779 C C . GLU A 1 101 ? -7.456 8.927 7.645 1.00 98.00 101 GLU A C 1
ATOM 781 O O . GLU A 1 101 ? -7.810 9.580 8.621 1.00 98.00 101 GLU A O 1
ATOM 786 N N . ARG A 1 102 ? -8.326 8.124 7.014 1.00 95.31 102 ARG A N 1
A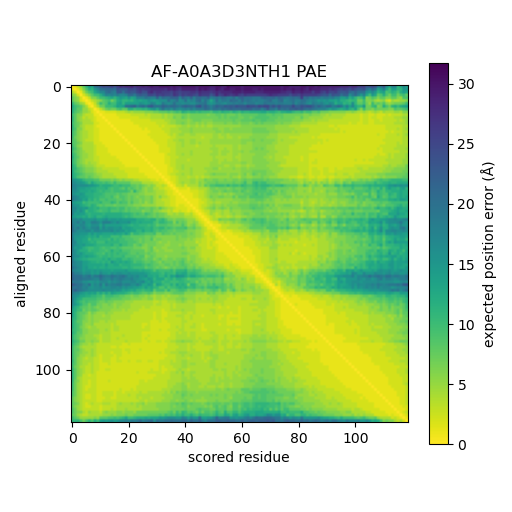TOM 787 C CA . ARG A 1 102 ? -9.738 8.019 7.442 1.00 95.31 102 ARG A CA 1
ATOM 788 C C . ARG A 1 102 ? -9.886 7.498 8.873 1.00 95.31 102 ARG A C 1
ATOM 790 O O . ARG A 1 102 ? -10.682 8.029 9.642 1.00 95.31 102 ARG A O 1
ATOM 797 N N . LEU A 1 103 ? -9.131 6.459 9.240 1.00 95.69 103 LEU A N 1
ATOM 798 C CA . LEU A 1 103 ? -9.129 5.934 10.611 1.00 95.69 103 LEU A CA 1
ATOM 799 C C . LEU A 1 103 ? -8.594 6.971 11.605 1.00 95.69 103 LEU A C 1
ATOM 801 O O . LEU A 1 103 ? -9.105 7.091 12.719 1.00 95.69 103 LEU A O 1
ATOM 805 N N . ARG A 1 104 ? -7.584 7.741 11.192 1.00 97.00 104 ARG A N 1
ATOM 806 C CA . ARG A 1 104 ? -7.006 8.820 11.988 1.00 97.00 104 ARG A CA 1
ATOM 807 C C . ARG A 1 104 ? -8.006 9.944 12.245 1.00 97.00 104 ARG A C 1
ATOM 809 O O . ARG A 1 104 ? -8.066 10.417 13.375 1.00 97.00 104 ARG A O 1
ATOM 816 N N . ASP A 1 105 ? -8.793 10.332 11.247 1.00 94.62 105 ASP A N 1
ATOM 817 C CA . ASP A 1 105 ? -9.833 11.355 11.394 1.00 94.62 105 ASP A CA 1
ATOM 818 C C . ASP A 1 105 ? -10.918 10.913 12.382 1.00 94.62 105 ASP A C 1
ATOM 820 O O . ASP A 1 105 ? -11.287 11.680 13.272 1.00 94.62 105 ASP A O 1
ATOM 824 N N . ILE A 1 106 ? -11.368 9.653 12.289 1.00 92.94 106 ILE A N 1
ATOM 825 C CA . ILE A 1 106 ? -12.312 9.063 13.254 1.00 92.94 106 ILE A CA 1
ATOM 826 C C . ILE A 1 106 ? -11.733 9.153 14.673 1.00 92.94 106 ILE A C 1
ATOM 828 O O . ILE A 1 106 ? -12.379 9.675 15.576 1.00 92.94 106 ILE A O 1
ATOM 832 N N . TYR A 1 107 ? -10.490 8.703 14.863 1.00 93.88 107 TYR A N 1
ATOM 833 C CA . TYR A 1 107 ? -9.807 8.758 16.158 1.00 93.88 107 TYR A CA 1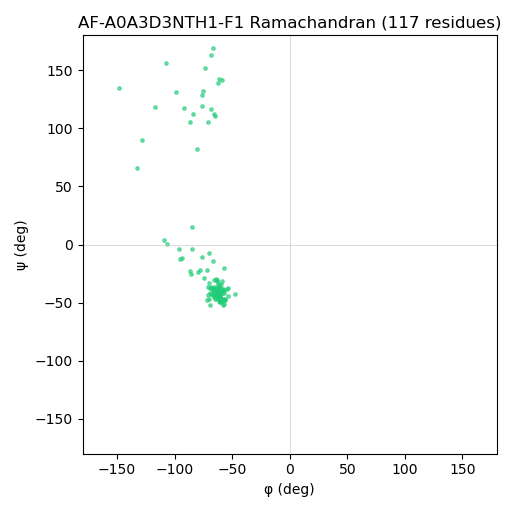
ATOM 834 C C . TYR A 1 107 ? -9.651 10.192 16.687 1.00 93.88 107 TYR A C 1
ATOM 836 O O . TYR A 1 107 ? -9.859 10.453 17.873 1.00 93.88 107 TYR A O 1
ATOM 844 N N . PHE A 1 108 ? -9.278 11.135 15.821 1.00 93.75 108 PHE A N 1
ATOM 845 C CA . PHE A 1 108 ? -9.099 12.535 16.190 1.00 93.75 108 PHE A CA 1
ATOM 846 C C . PHE A 1 108 ? -10.410 13.164 16.665 1.00 93.75 108 PHE A C 1
ATOM 848 O O . PHE A 1 108 ? -10.427 13.796 17.722 1.00 93.75 108 PHE A O 1
ATOM 855 N N . LEU A 1 109 ? -11.505 12.959 15.928 1.00 91.38 109 LEU A N 1
ATOM 856 C CA . LEU A 1 109 ? -12.819 13.484 16.296 1.00 91.38 109 LEU A CA 1
ATOM 857 C C . LEU A 1 109 ? -13.302 12.901 17.628 1.00 91.38 109 LEU A C 1
ATOM 859 O O . LEU A 1 109 ? -13.725 13.667 18.492 1.00 91.38 109 LEU A O 1
ATOM 863 N N . SER A 1 110 ? -13.141 11.590 17.846 1.00 91.25 110 SER A N 1
ATOM 864 C CA . SER A 1 110 ? -13.504 10.961 19.122 1.00 91.25 110 SER A CA 1
ATOM 865 C C . SER A 1 110 ? -12.743 11.573 20.296 1.00 91.25 110 SER A C 1
ATOM 867 O O . SER A 1 110 ? -13.328 11.852 21.340 1.00 91.25 110 SER A O 1
ATOM 869 N N . ASN A 1 111 ? -11.446 11.847 20.130 1.00 90.88 111 ASN A N 1
ATOM 870 C CA . ASN A 1 111 ? -10.651 12.503 21.170 1.00 90.88 111 ASN A CA 1
ATOM 871 C C . ASN A 1 111 ? -11.054 13.960 21.403 1.00 90.88 111 ASN A C 1
ATOM 873 O O . ASN A 1 111 ? -11.035 14.427 22.541 1.00 90.88 111 ASN A O 1
ATOM 877 N N . ALA A 1 112 ? -11.404 14.686 20.342 1.00 90.75 112 ALA A N 1
ATOM 878 C CA . ALA A 1 112 ? -11.853 16.066 20.457 1.00 90.75 112 ALA A CA 1
ATOM 879 C C . ALA A 1 112 ? -13.169 16.161 21.244 1.00 90.75 112 ALA A C 1
ATOM 881 O O . ALA A 1 112 ? -13.325 17.071 22.057 1.00 90.75 112 ALA A O 1
ATOM 882 N N . ASP A 1 113 ? -14.094 15.224 21.034 1.00 89.88 113 ASP A N 1
ATOM 883 C CA . ASP A 1 113 ? -15.356 15.170 21.775 1.00 89.88 113 ASP A CA 1
ATOM 884 C C . ASP A 1 113 ? -15.123 14.744 23.233 1.00 89.88 113 ASP A C 1
ATOM 886 O O . ASP A 1 113 ? -15.611 15.412 24.144 1.00 89.88 113 ASP A O 1
ATOM 890 N N . LEU A 1 114 ? -14.276 13.731 23.479 1.00 88.50 114 LEU A N 1
ATOM 891 C CA . LEU A 1 114 ? -13.850 13.346 24.834 1.00 88.50 114 LEU A CA 1
ATOM 892 C C . LEU A 1 114 ? -13.264 14.526 25.619 1.00 88.50 114 LEU A C 1
ATOM 894 O O . LEU A 1 114 ? -13.611 14.729 26.781 1.00 88.50 114 LEU A O 1
ATOM 898 N N . PHE A 1 115 ? -12.405 15.331 24.991 1.00 87.75 115 PHE A N 1
ATOM 899 C CA . PHE A 1 115 ? -11.855 16.536 25.611 1.00 87.75 115 PHE A CA 1
ATOM 900 C C . PHE A 1 115 ? -12.948 17.554 25.975 1.00 87.75 115 PHE A C 1
ATOM 902 O O . PHE A 1 115 ? -12.888 18.152 27.046 1.00 87.75 115 PHE A O 1
ATOM 909 N N . ASN A 1 116 ? -13.964 17.733 25.127 1.00 87.31 116 ASN A N 1
ATOM 910 C CA . ASN A 1 116 ? -15.077 18.653 25.386 1.00 87.31 116 ASN A CA 1
ATOM 911 C C . ASN A 1 116 ? -16.044 18.165 26.476 1.00 87.31 116 ASN A C 1
ATOM 913 O O . ASN A 1 116 ? -16.779 18.977 27.028 1.00 87.31 116 ASN A O 1
ATOM 917 N N . TYR A 1 117 ? -16.091 16.864 26.773 1.00 84.12 117 TYR A N 1
ATOM 918 C CA . TYR A 1 117 ? -16.869 16.337 27.901 1.00 84.12 117 TYR A CA 1
ATOM 919 C C . TYR A 1 117 ? -16.169 16.539 29.249 1.00 84.12 117 TYR A C 1
ATOM 921 O O . TYR A 1 117 ? -16.826 16.527 30.289 1.00 84.12 117 TYR A O 1
ATOM 929 N N . CYS A 1 118 ? -14.847 16.713 29.234 1.00 79.50 118 CYS A N 1
ATOM 930 C CA . CYS A 1 118 ? -14.019 16.859 30.428 1.00 79.50 118 CYS A CA 1
ATOM 931 C C . CYS A 1 118 ? -13.717 18.321 30.813 1.00 79.50 118 CYS A C 1
ATOM 933 O O . CYS A 1 118 ? -13.069 18.530 31.838 1.00 79.50 118 CYS A O 1
ATOM 935 N N . ASN A 1 119 ? -14.153 19.305 30.017 1.00 65.69 119 ASN A N 1
ATOM 936 C CA . ASN A 1 119 ? -14.009 20.748 30.275 1.00 65.69 119 ASN A CA 1
ATOM 937 C C . ASN A 1 119 ? -15.373 21.417 30.454 1.00 65.69 119 ASN A C 1
ATOM 939 O O . ASN A 1 119 ? -15.432 22.407 31.215 1.00 65.69 119 ASN A O 1
#

Foldseek 3Di:
DPPLDPDPDDDDPVNVVVVVVVVVVVCVVCVVVDDDADPVNVVVDDDDDPVCLVVLVVVLVVCVVCVVPDDPPDPSVVSVVV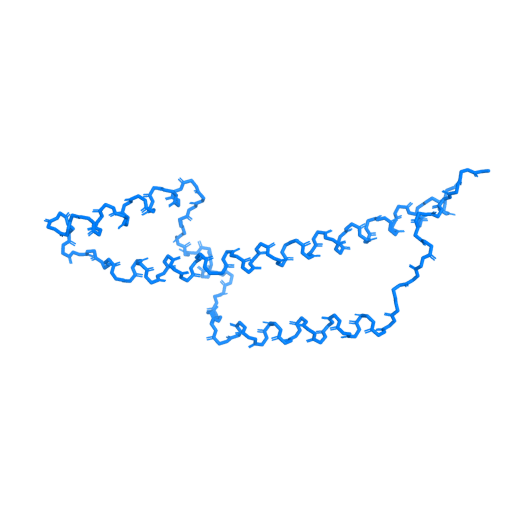NVVVVVVVVVVVVVVVVVVVVVVVVVSVVSSVVVVVD

Sequence (119 aa):
MPNHDRISSEIPAQVITDFNTKLAEALALIQPYEENITSEERQEIRSIGPALTAWMERCLIHSAQTPGLISEYMDAAGATKDKTRRDQVSGLITQVEGARERLRDIYFLSNADLFNYCN